Protein AF-A0AA89B9K3-F1 (afdb_monomer_lite)

pLDDT: mean 80.85, std 14.99, range [39.38, 95.12]

InterPro domains:
  IPR001005 SANT/Myb domain [PF00249] (19-73)
  IPR001005 SANT/Myb domain [PS50090] (14-75)
  IPR001005 SANT/Myb domain [SM00717] (18-77)
  IPR009057 Homedomain-like superfamily [SSF46689] (16-76)

Sequence (81 aa):
MTKVWFSTYPAIPQLRRKKLPWTREEEEKLKEGFQMYSSLNEKSIPWKNILDYGESVFQKGRTPMDLKDKWRNICKGSLKL

Foldseek 3Di:
DDDDPPPPDPPDPPPDDDDDDQDPQNVVLLVVQQVVQCVVDVPDRPLVVSCVSCVVPDDPPDDSVNSVVVVVVVVVVVPPD

Organism: NCBI:txid1293975

Structure (mmCIF, N/CA/C/O backbone):
data_AF-A0AA89B9K3-F1
#
_entry.id   AF-A0AA89B9K3-F1
#
loop_
_atom_site.group_PDB
_atom_site.id
_atom_site.type_symbol
_atom_site.label_atom_id
_atom_site.label_alt_id
_atom_site.label_comp_id
_atom_site.label_asym_id
_atom_site.label_entity_id
_atom_site.label_seq_id
_atom_site.pdbx_PDB_ins_code
_atom_site.Cartn_x
_atom_site.Cartn_y
_atom_site.Cartn_z
_atom_site.occupancy
_atom_site.B_iso_or_equiv
_atom_site.auth_seq_id
_atom_site.auth_comp_id
_atom_site.auth_asym_id
_atom_site.auth_atom_id
_atom_site.pdbx_PDB_model_num
ATOM 1 N N . MET A 1 1 ? 12.402 2.203 -54.950 1.00 45.72 1 MET A N 1
ATOM 2 C CA . MET A 1 1 ? 12.920 2.311 -53.563 1.00 45.72 1 MET A CA 1
ATOM 3 C C . MET A 1 1 ? 12.274 3.560 -52.977 1.00 45.72 1 MET A C 1
ATOM 5 O O . MET A 1 1 ? 12.394 4.578 -53.627 1.00 45.72 1 MET A O 1
ATOM 9 N N . THR A 1 2 ? 11.478 3.597 -51.910 1.00 45.53 2 THR A N 1
ATOM 10 C CA . THR A 1 2 ? 11.279 2.758 -50.716 1.00 45.53 2 THR A CA 1
ATOM 11 C C . THR A 1 2 ? 9.829 2.961 -50.218 1.00 45.53 2 THR A C 1
ATOM 13 O O . THR A 1 2 ? 9.312 4.074 -50.255 1.00 45.53 2 THR A O 1
ATOM 16 N N . LYS A 1 3 ? 9.136 1.901 -49.774 1.00 50.06 3 LYS A N 1
ATOM 17 C CA . LYS A 1 3 ? 7.811 2.017 -49.131 1.00 50.06 3 LYS A CA 1
ATOM 18 C C . LYS A 1 3 ? 8.008 2.390 -47.660 1.00 50.06 3 LYS A C 1
ATOM 20 O O . LYS A 1 3 ? 8.507 1.577 -46.888 1.00 50.06 3 LYS A O 1
ATOM 25 N N . VAL A 1 4 ? 7.626 3.610 -47.291 1.00 60.34 4 VAL A N 1
ATOM 26 C CA . VAL A 1 4 ? 7.512 4.049 -45.894 1.00 60.34 4 VAL A CA 1
ATOM 27 C C . VAL A 1 4 ? 6.267 3.418 -45.270 1.00 60.34 4 VAL A C 1
ATOM 29 O O . VAL A 1 4 ? 5.140 3.728 -45.646 1.00 60.34 4 VAL A O 1
ATOM 32 N N . TRP A 1 5 ? 6.467 2.501 -44.326 1.00 61.56 5 TRP A N 1
ATOM 33 C CA . TRP A 1 5 ? 5.393 1.969 -43.492 1.00 61.56 5 TRP A CA 1
ATOM 34 C C . TRP A 1 5 ? 5.130 2.956 -42.354 1.00 61.56 5 TRP A C 1
ATOM 36 O O . TRP A 1 5 ? 5.786 2.908 -41.315 1.00 61.56 5 TRP A O 1
ATOM 46 N N . PHE A 1 6 ? 4.169 3.862 -42.535 1.00 59.97 6 PHE A N 1
ATOM 47 C CA . PHE A 1 6 ? 3.580 4.563 -41.397 1.00 59.97 6 PHE A CA 1
ATOM 48 C C . PHE A 1 6 ? 2.706 3.562 -40.652 1.00 59.97 6 PHE A C 1
ATOM 50 O O . PHE A 1 6 ? 1.557 3.321 -41.014 1.00 59.97 6 PHE A O 1
ATOM 57 N N . SER A 1 7 ? 3.295 2.935 -39.640 1.00 65.75 7 SER A N 1
ATOM 58 C CA . SER A 1 7 ? 2.616 2.051 -38.704 1.00 65.75 7 SER A CA 1
ATOM 59 C C . SER A 1 7 ? 1.528 2.838 -37.966 1.00 65.75 7 SER A C 1
ATOM 61 O O . SER A 1 7 ? 1.772 3.471 -36.940 1.00 65.75 7 SER A O 1
ATOM 63 N N . THR A 1 8 ? 0.330 2.874 -38.548 1.00 66.31 8 THR A N 1
ATOM 64 C CA . THR A 1 8 ? -0.845 3.589 -38.039 1.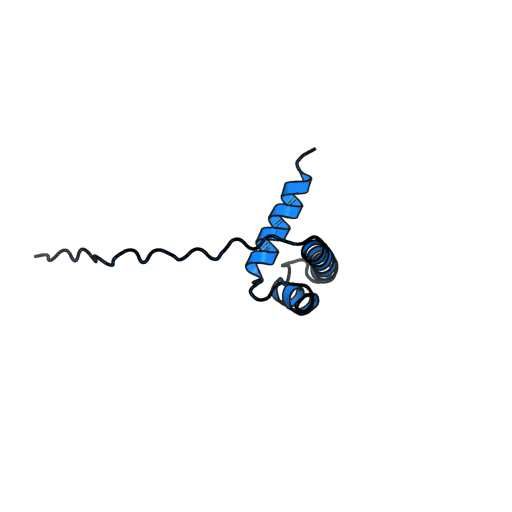00 66.31 8 THR A CA 1
ATOM 65 C C . THR A 1 8 ? -1.570 2.682 -37.051 1.00 66.31 8 THR A C 1
ATOM 67 O O . THR A 1 8 ? -2.704 2.267 -37.269 1.00 66.31 8 THR A O 1
ATOM 70 N N . TYR A 1 9 ? -0.902 2.313 -35.956 1.00 69.50 9 TYR A N 1
ATOM 71 C CA . TYR A 1 9 ? -1.621 1.691 -34.850 1.00 69.50 9 TYR A CA 1
ATOM 72 C C . TYR A 1 9 ? -2.420 2.782 -34.136 1.00 69.50 9 TYR A C 1
ATOM 74 O O . TYR A 1 9 ? -1.820 3.758 -33.673 1.00 69.50 9 TYR A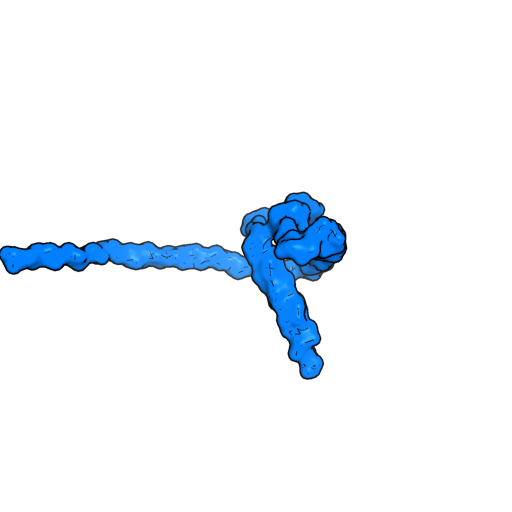 O 1
ATOM 82 N N . PRO A 1 10 ? -3.757 2.662 -34.040 1.00 68.25 10 PRO A N 1
ATOM 83 C CA . PRO A 1 10 ? -4.529 3.584 -33.227 1.00 68.25 10 PRO A CA 1
ATOM 84 C C . PRO A 1 10 ? -4.004 3.487 -31.795 1.00 68.25 10 PRO A C 1
ATOM 86 O O . PRO A 1 10 ? -3.885 2.393 -31.240 1.00 68.25 10 PRO A O 1
ATOM 89 N N . ALA A 1 11 ? -3.649 4.630 -31.207 1.00 69.88 11 ALA A N 1
ATOM 90 C CA . ALA A 1 11 ? -3.243 4.690 -29.814 1.00 69.88 11 ALA A CA 1
ATOM 91 C C . ALA A 1 11 ? -4.425 4.218 -28.961 1.00 69.88 11 ALA A C 1
ATOM 93 O O . ALA A 1 11 ? -5.388 4.957 -28.760 1.00 69.88 11 ALA A O 1
ATOM 94 N N . ILE A 1 12 ? -4.371 2.964 -28.506 1.00 71.50 12 ILE A N 1
ATOM 95 C CA . ILE A 1 12 ? -5.381 2.398 -27.616 1.00 71.50 12 ILE A CA 1
ATOM 96 C C . ILE A 1 12 ? -5.388 3.291 -26.373 1.00 71.50 12 ILE A C 1
ATOM 98 O O . ILE A 1 12 ? -4.342 3.409 -25.720 1.00 71.50 12 ILE A O 1
ATOM 102 N N . PRO A 1 13 ? -6.507 3.964 -26.050 1.00 67.88 13 PRO A N 1
ATOM 103 C CA . PRO A 1 13 ? -6.562 4.815 -24.879 1.00 67.88 13 PRO A CA 1
ATOM 104 C C . PRO A 1 13 ? -6.253 3.947 -23.662 1.00 67.88 13 PRO A C 1
ATOM 106 O O . PRO A 1 13 ? -7.002 3.030 -23.329 1.00 67.88 13 PRO A O 1
ATOM 109 N N . GLN A 1 14 ? -5.110 4.215 -23.028 1.00 69.94 14 GLN A N 1
ATOM 110 C CA . GLN A 1 14 ? -4.683 3.521 -21.819 1.00 69.94 14 GLN A CA 1
ATOM 111 C C . GLN A 1 14 ? -5.726 3.807 -20.742 1.00 69.94 14 GLN A C 1
ATOM 113 O O . GLN A 1 14 ? -5.754 4.902 -20.171 1.00 69.94 14 GLN A O 1
ATOM 118 N N . LEU A 1 15 ? -6.626 2.846 -20.519 1.00 71.56 15 LEU A N 1
ATOM 119 C CA . LEU A 1 15 ? -7.701 2.969 -19.550 1.00 71.56 15 LEU A CA 1
ATOM 120 C C . LEU A 1 15 ? -7.061 3.140 -18.173 1.00 71.56 15 LEU A C 1
ATOM 122 O O . LEU A 1 15 ? -6.533 2.198 -17.580 1.00 71.56 15 LEU A O 1
ATOM 126 N N . ARG A 1 16 ? -7.041 4.381 -17.681 1.00 69.44 16 ARG A N 1
ATOM 127 C CA . ARG A 1 16 ? -6.439 4.687 -16.385 1.00 69.44 16 ARG A CA 1
ATOM 128 C C . ARG A 1 16 ? -7.241 3.956 -15.315 1.00 69.44 16 ARG A C 1
ATOM 130 O O . ARG A 1 16 ? -8.460 4.114 -15.240 1.00 69.44 16 ARG A O 1
A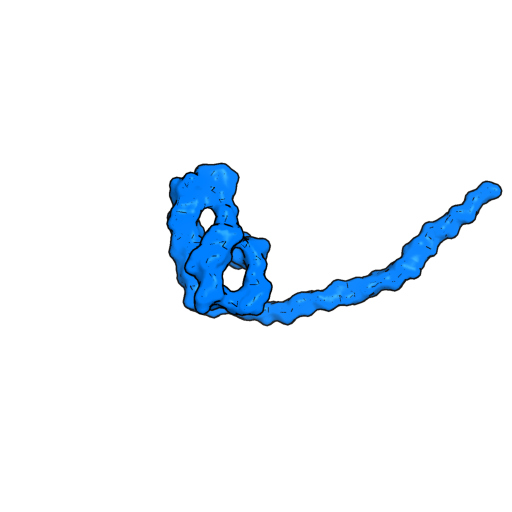TOM 137 N N . ARG A 1 17 ? -6.556 3.181 -14.468 1.00 70.25 17 ARG A N 1
ATOM 138 C CA . ARG A 1 17 ? -7.174 2.610 -13.264 1.00 70.25 17 ARG A CA 1
ATOM 139 C C . ARG A 1 17 ? -7.836 3.732 -12.459 1.00 70.25 17 ARG A C 1
ATOM 141 O O . ARG A 1 17 ? -7.287 4.831 -12.346 1.00 70.25 17 ARG A O 1
ATOM 148 N N . LYS A 1 18 ? -9.018 3.451 -11.901 1.00 74.38 18 LYS A N 1
ATOM 149 C CA . LYS A 1 18 ? -9.694 4.378 -10.985 1.00 74.38 18 LYS A CA 1
ATOM 150 C C . LYS A 1 18 ? -8.741 4.709 -9.835 1.00 74.38 18 LYS A C 1
ATOM 152 O O . LYS A 1 18 ? -8.080 3.818 -9.303 1.00 74.38 18 LYS A O 1
ATOM 157 N N . LYS A 1 19 ? -8.645 5.991 -9.473 1.00 75.75 19 LYS A N 1
ATOM 158 C CA . LYS A 1 19 ? -7.830 6.416 -8.330 1.00 75.75 19 LYS A CA 1
ATOM 159 C C . LYS A 1 19 ? -8.440 5.826 -7.060 1.00 75.75 19 LYS A C 1
ATOM 161 O O . LYS A 1 19 ? -9.540 6.213 -6.682 1.00 75.75 19 LYS A O 1
ATOM 166 N N . LEU A 1 20 ? -7.724 4.902 -6.428 1.00 81.75 20 LEU A N 1
ATOM 167 C CA . LEU A 1 20 ? -8.102 4.330 -5.140 1.00 81.75 20 LEU A CA 1
ATOM 168 C C . LEU A 1 20 ? -7.435 5.143 -4.021 1.00 81.75 20 LEU A C 1
ATOM 170 O O . LEU A 1 20 ? -6.197 5.127 -3.934 1.00 81.75 20 LEU A O 1
ATOM 174 N N . PRO A 1 21 ? -8.210 5.875 -3.195 1.00 87.88 21 PRO A N 1
ATOM 175 C CA . PRO A 1 21 ? -7.654 6.602 -2.062 1.00 87.88 21 PRO A CA 1
ATOM 176 C C . PRO A 1 21 ? -7.011 5.620 -1.080 1.00 87.88 21 PRO A C 1
ATOM 178 O O . PRO A 1 21 ? -7.417 4.464 -0.991 1.00 87.88 21 PRO A O 1
ATOM 181 N N . TRP A 1 22 ? -5.966 6.069 -0.393 1.00 91.31 22 TRP A N 1
ATOM 182 C CA . TRP A 1 22 ? -5.335 5.305 0.680 1.00 91.31 22 TRP A CA 1
ATOM 183 C C . TRP A 1 22 ? -6.075 5.587 1.978 1.00 91.31 22 TRP A C 1
ATOM 185 O O . TRP A 1 22 ? -6.279 6.755 2.312 1.00 91.31 22 TRP A O 1
ATOM 195 N N . THR A 1 23 ? -6.493 4.537 2.677 1.00 92.69 23 THR A N 1
ATOM 196 C CA . THR A 1 23 ? -7.069 4.684 4.016 1.00 92.69 23 THR A CA 1
ATOM 197 C C . THR A 1 23 ? -5.959 4.844 5.052 1.00 92.69 23 THR A C 1
ATOM 199 O O . THR A 1 23 ? -4.805 4.481 4.813 1.00 92.69 23 THR A O 1
ATOM 202 N N . ARG A 1 24 ? -6.300 5.383 6.228 1.00 91.56 24 ARG A N 1
ATOM 203 C CA . ARG A 1 24 ? -5.344 5.509 7.337 1.00 91.56 24 ARG A CA 1
ATOM 204 C C . ARG A 1 24 ? -4.807 4.143 7.777 1.00 91.56 24 ARG A C 1
ATOM 206 O O . ARG A 1 24 ? -3.611 4.015 7.990 1.00 91.56 24 ARG A O 1
ATOM 213 N N . GLU A 1 25 ? -5.672 3.133 7.820 1.00 93.94 25 GLU A N 1
ATOM 214 C CA . GLU A 1 25 ? -5.309 1.752 8.162 1.00 93.94 25 GLU A CA 1
ATOM 215 C C . GLU A 1 25 ? -4.291 1.168 7.171 1.00 93.94 25 GLU A C 1
ATOM 217 O O . GLU A 1 25 ? -3.286 0.592 7.583 1.00 93.94 25 GLU A O 1
ATOM 222 N N . GLU A 1 26 ? -4.491 1.379 5.862 1.00 93.19 26 GLU A N 1
ATOM 223 C CA . GLU A 1 26 ? -3.517 0.965 4.843 1.00 93.19 26 GLU A CA 1
ATOM 224 C C . GLU A 1 26 ? -2.167 1.677 5.035 1.00 93.19 26 GLU A C 1
ATOM 226 O O . GLU A 1 26 ? -1.108 1.069 4.875 1.00 93.19 26 GLU A O 1
ATOM 231 N N . GLU A 1 27 ? -2.177 2.969 5.370 1.00 94.12 27 GLU A N 1
ATOM 232 C CA . GLU A 1 27 ? -0.952 3.737 5.610 1.00 94.12 27 GLU A CA 1
ATOM 233 C C . GLU A 1 27 ? -0.197 3.282 6.862 1.00 94.12 27 GLU A C 1
ATOM 235 O O . GLU A 1 27 ? 1.032 3.202 6.836 1.00 94.12 27 GLU A O 1
ATOM 240 N N . GLU A 1 28 ? -0.909 2.988 7.948 1.00 94.81 28 GLU A N 1
ATOM 241 C CA . GLU A 1 28 ? -0.330 2.454 9.183 1.00 94.81 28 GLU A CA 1
ATOM 242 C C . GLU A 1 28 ? 0.278 1.076 8.935 1.00 94.81 28 GLU A C 1
ATOM 244 O O . GLU A 1 28 ? 1.449 0.856 9.254 1.00 94.81 28 GLU A O 1
ATOM 249 N N . LYS A 1 29 ? -0.442 0.191 8.235 1.00 95.12 29 LYS A N 1
ATOM 250 C CA . LYS A 1 29 ? 0.074 -1.137 7.894 1.00 95.12 29 LYS A CA 1
ATOM 251 C C . LYS A 1 29 ? 1.291 -1.082 6.974 1.00 95.12 29 LYS A C 1
ATOM 253 O O . LYS A 1 29 ? 2.239 -1.850 7.148 1.00 95.12 29 LYS A O 1
ATOM 258 N N . LEU A 1 30 ? 1.310 -0.137 6.032 1.00 94.75 30 LEU A N 1
ATOM 259 C CA . LEU A 1 30 ? 2.473 0.120 5.185 1.00 94.75 30 LEU A CA 1
ATOM 260 C C . LEU A 1 30 ? 3.687 0.581 6.007 1.00 94.75 30 LEU A C 1
ATOM 262 O O . LEU A 1 30 ? 4.795 0.126 5.732 1.00 94.75 30 LEU A O 1
ATOM 266 N N . LYS A 1 31 ? 3.500 1.450 7.010 1.00 93.62 31 LYS A N 1
ATOM 267 C CA . LYS A 1 31 ? 4.581 1.899 7.909 1.00 93.62 31 LYS A CA 1
ATOM 268 C C . LYS A 1 31 ? 5.137 0.754 8.749 1.00 93.62 31 LYS A C 1
ATOM 270 O O . LYS A 1 31 ? 6.355 0.602 8.802 1.00 93.62 31 LYS A O 1
ATOM 275 N N . GLU A 1 32 ? 4.269 -0.064 9.340 1.00 94.12 32 GLU A N 1
ATOM 276 C CA . GLU A 1 32 ? 4.676 -1.251 10.104 1.00 94.12 32 GLU A CA 1
ATOM 277 C C . GLU A 1 32 ? 5.499 -2.217 9.248 1.00 94.12 32 GLU A C 1
ATOM 279 O O . GLU A 1 32 ? 6.606 -2.604 9.624 1.00 94.12 32 GLU A O 1
ATOM 284 N N . GLY A 1 33 ? 4.981 -2.578 8.068 1.00 92.69 33 GLY A N 1
ATOM 285 C CA . GLY A 1 33 ? 5.683 -3.469 7.151 1.00 92.69 33 GLY A CA 1
ATOM 286 C C . GLY A 1 33 ? 7.009 -2.866 6.692 1.00 92.69 33 GLY A C 1
ATOM 287 O O . GLY A 1 33 ? 8.038 -3.535 6.709 1.00 92.69 33 GLY A O 1
ATOM 288 N N . PHE A 1 34 ? 7.036 -1.577 6.351 1.00 90.25 34 PHE A N 1
ATOM 289 C CA . PHE A 1 34 ? 8.280 -0.913 5.982 1.00 90.25 34 PHE A CA 1
ATOM 290 C C . PHE A 1 34 ? 9.328 -0.995 7.098 1.00 90.25 34 PHE A C 1
ATOM 292 O O . PHE A 1 34 ? 10.457 -1.384 6.823 1.00 90.25 34 PHE A O 1
ATOM 299 N N . GLN A 1 35 ? 8.964 -0.689 8.346 1.00 89.62 35 GLN A N 1
ATOM 300 C CA . GLN A 1 35 ? 9.879 -0.747 9.489 1.00 89.62 35 GLN A CA 1
ATOM 301 C C . GLN A 1 35 ? 10.409 -2.166 9.743 1.00 89.62 35 GLN A C 1
ATOM 303 O O . GLN A 1 35 ? 11.590 -2.346 10.042 1.00 89.62 35 GLN A O 1
ATOM 308 N N . MET A 1 36 ? 9.551 -3.177 9.594 1.00 89.06 36 MET A N 1
ATOM 309 C CA . MET A 1 36 ? 9.923 -4.580 9.767 1.00 89.06 36 MET A CA 1
ATOM 310 C C . MET A 1 36 ? 10.897 -5.060 8.683 1.00 89.06 36 MET A C 1
ATOM 312 O O . MET A 1 36 ? 11.845 -5.777 8.985 1.00 89.06 36 MET A O 1
ATOM 316 N N . TYR A 1 37 ? 10.687 -4.662 7.425 1.00 85.56 37 TYR A N 1
ATOM 317 C CA . TYR A 1 37 ? 11.474 -5.160 6.295 1.00 85.56 37 TYR A CA 1
ATOM 318 C C . TYR A 1 37 ? 12.652 -4.260 5.893 1.00 85.56 37 TYR A C 1
ATOM 320 O O . TYR A 1 37 ? 13.569 -4.749 5.229 1.00 85.56 37 TYR A O 1
ATOM 328 N N . SER A 1 38 ? 12.675 -2.980 6.286 1.00 81.88 38 SER A N 1
ATOM 329 C CA . SER A 1 38 ? 13.815 -2.090 6.018 1.00 81.88 38 SER A CA 1
ATOM 330 C C . SER A 1 38 ? 15.016 -2.408 6.901 1.00 81.88 38 SER A C 1
ATOM 332 O O . SER A 1 38 ? 16.145 -2.196 6.479 1.00 81.88 38 SER A O 1
ATOM 334 N N . SER A 1 39 ? 14.789 -2.917 8.115 1.00 73.56 39 SER A N 1
ATOM 335 C CA . SER A 1 39 ? 15.859 -3.347 9.025 1.00 73.56 39 SER A CA 1
ATOM 336 C C . SER A 1 39 ? 16.530 -4.646 8.569 1.00 73.56 39 SER A C 1
ATOM 338 O O . SER A 1 39 ? 17.691 -4.882 8.881 1.00 73.56 39 SER A O 1
ATOM 340 N N . LEU A 1 40 ? 15.813 -5.472 7.798 1.00 66.19 40 LEU A N 1
ATOM 341 C CA . LEU A 1 40 ? 16.280 -6.776 7.322 1.00 66.19 40 LEU A CA 1
ATOM 342 C C . LEU A 1 40 ? 17.134 -6.696 6.049 1.00 66.19 40 LEU A C 1
ATOM 344 O O . LEU A 1 40 ? 17.909 -7.609 5.780 1.00 66.19 40 LEU A O 1
ATOM 348 N N . ASN A 1 41 ? 16.975 -5.647 5.237 1.00 61.91 41 ASN A N 1
ATOM 349 C CA . ASN A 1 41 ? 17.660 -5.524 3.953 1.00 61.91 41 ASN A CA 1
ATOM 350 C C . ASN A 1 41 ? 18.193 -4.106 3.740 1.00 61.91 41 ASN A C 1
ATOM 352 O O . ASN A 1 41 ? 17.455 -3.209 3.342 1.00 61.91 41 ASN A O 1
ATOM 356 N N . GLU A 1 42 ? 19.507 -3.932 3.882 1.00 64.56 42 GLU A N 1
ATOM 357 C CA . GLU A 1 42 ? 20.184 -2.651 3.620 1.00 64.56 42 GLU A CA 1
ATOM 358 C C . GLU A 1 42 ? 20.118 -2.226 2.141 1.00 64.56 42 GLU A C 1
ATOM 360 O O . GLU A 1 42 ? 20.262 -1.050 1.814 1.00 64.56 42 GLU A O 1
ATOM 365 N N . LYS A 1 43 ? 19.899 -3.177 1.222 1.00 73.12 43 LYS A N 1
ATOM 366 C CA . LYS A 1 43 ? 20.034 -2.944 -0.225 1.00 73.12 43 LYS A CA 1
ATOM 367 C C . LYS A 1 43 ? 18.723 -2.613 -0.943 1.00 73.12 43 LYS A C 1
ATOM 369 O O . LYS A 1 43 ? 18.760 -1.924 -1.959 1.00 73.12 43 LYS A O 1
ATOM 374 N N . SER A 1 44 ? 17.575 -3.123 -0.488 1.00 82.56 44 SER A N 1
ATOM 375 C CA . SER A 1 44 ? 16.284 -2.897 -1.158 1.00 82.56 44 SER A CA 1
ATOM 376 C C . SER A 1 44 ? 15.100 -3.307 -0.287 1.00 82.56 44 SER A C 1
ATOM 378 O O . SER A 1 44 ? 15.126 -4.361 0.343 1.00 82.56 44 SER A O 1
ATOM 380 N N . ILE A 1 45 ? 14.030 -2.510 -0.312 1.00 86.44 45 ILE A N 1
ATOM 381 C CA . ILE A 1 45 ? 12.785 -2.813 0.403 1.00 86.44 45 ILE A CA 1
ATOM 382 C C . ILE A 1 45 ? 11.977 -3.862 -0.383 1.00 86.44 45 ILE A C 1
ATOM 384 O O . ILE A 1 45 ? 11.595 -3.599 -1.533 1.00 86.44 45 ILE A O 1
ATOM 388 N N . PRO A 1 46 ? 11.663 -5.031 0.209 1.00 91.75 46 PRO A N 1
ATOM 389 C CA . PRO A 1 46 ? 10.872 -6.068 -0.443 1.00 91.75 46 PRO A CA 1
ATOM 390 C C . PRO A 1 46 ? 9.373 -5.719 -0.418 1.00 91.75 46 PRO A C 1
ATOM 392 O O . PRO A 1 46 ? 8.599 -6.245 0.376 1.00 91.75 46 PRO A O 1
ATOM 395 N N . TRP A 1 47 ? 8.937 -4.844 -1.329 1.00 93.50 47 TRP A N 1
ATOM 396 C CA . TRP A 1 47 ? 7.541 -4.379 -1.419 1.00 93.50 47 TRP A CA 1
ATOM 397 C C . TRP A 1 47 ? 6.505 -5.497 -1.584 1.00 93.50 47 TRP A C 1
ATOM 399 O O . TRP A 1 47 ? 5.366 -5.327 -1.164 1.00 93.50 47 TRP A O 1
ATOM 409 N N . LYS A 1 48 ? 6.889 -6.624 -2.199 1.00 93.00 48 LYS A N 1
ATOM 410 C CA . LYS A 1 48 ? 6.028 -7.810 -2.314 1.00 93.00 48 LYS A CA 1
ATOM 411 C C . LYS A 1 48 ? 5.723 -8.400 -0.939 1.00 93.00 48 LYS A C 1
ATOM 413 O O . LYS A 1 48 ? 4.564 -8.535 -0.594 1.00 93.00 48 LYS A O 1
ATOM 418 N N . ASN A 1 49 ? 6.751 -8.611 -0.123 1.00 92.94 49 ASN A N 1
ATOM 419 C CA . ASN A 1 49 ? 6.591 -9.158 1.223 1.00 92.94 49 ASN A CA 1
ATOM 420 C C . ASN A 1 49 ? 5.763 -8.224 2.116 1.00 92.94 49 ASN A C 1
ATOM 422 O O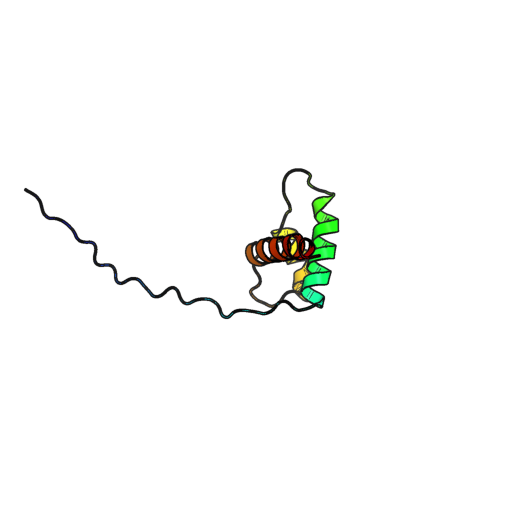 . ASN A 1 49 ? 4.978 -8.692 2.929 1.00 92.94 49 ASN A O 1
ATOM 426 N N . ILE A 1 50 ? 5.903 -6.904 1.942 1.00 93.81 50 ILE A N 1
ATOM 427 C CA . ILE A 1 50 ? 5.063 -5.927 2.649 1.00 93.81 50 ILE A CA 1
ATOM 428 C C . ILE A 1 50 ? 3.601 -6.038 2.205 1.00 93.81 50 ILE A C 1
ATOM 430 O O . ILE A 1 50 ? 2.712 -5.975 3.050 1.00 93.81 50 ILE A O 1
ATOM 434 N N . LEU A 1 51 ? 3.347 -6.191 0.900 1.00 94.75 51 LEU A N 1
ATOM 435 C CA . LEU A 1 51 ? 1.996 -6.378 0.372 1.00 94.75 51 LEU A CA 1
ATOM 436 C C . LEU A 1 51 ? 1.357 -7.651 0.938 1.00 94.75 51 LEU A C 1
ATOM 438 O O . LEU A 1 51 ? 0.228 -7.580 1.409 1.00 94.75 51 LEU A O 1
ATOM 442 N N . ASP A 1 52 ? 2.097 -8.760 0.953 1.00 94.25 52 ASP A N 1
ATOM 443 C CA . ASP A 1 52 ? 1.627 -10.044 1.483 1.00 94.25 52 ASP A CA 1
ATOM 444 C C . ASP A 1 52 ? 1.370 -9.958 2.999 1.00 94.25 52 ASP A C 1
ATOM 446 O O . ASP A 1 52 ? 0.344 -10.416 3.493 1.00 94.25 52 ASP A O 1
ATOM 450 N N . TYR A 1 53 ? 2.249 -9.278 3.747 1.00 93.50 53 TYR A N 1
ATOM 451 C CA . TYR A 1 53 ? 2.079 -9.036 5.186 1.00 93.50 53 TYR A CA 1
ATOM 452 C C . TYR A 1 53 ? 0.788 -8.270 5.519 1.00 93.50 53 TYR A C 1
ATOM 454 O O . TYR A 1 53 ? 0.179 -8.487 6.567 1.00 93.50 53 TYR A O 1
ATOM 462 N N . GLY A 1 54 ? 0.374 -7.354 4.644 1.00 92.38 54 GLY A N 1
ATOM 463 C CA . GLY A 1 54 ? -0.827 -6.545 4.822 1.00 92.38 54 GLY A CA 1
ATOM 464 C C . GLY A 1 54 ? -1.998 -6.957 3.937 1.00 92.38 54 GLY A C 1
ATOM 465 O O . GLY A 1 54 ? -2.911 -6.149 3.796 1.00 92.38 54 GLY A O 1
ATOM 466 N N . GLU A 1 55 ? -2.002 -8.152 3.332 1.00 93.06 55 GLU A N 1
ATOM 467 C CA . GLU A 1 55 ? -3.023 -8.566 2.350 1.00 93.06 55 GLU A CA 1
ATOM 468 C C . GLU A 1 55 ? -4.457 -8.435 2.895 1.00 93.06 55 GLU A C 1
ATOM 470 O O . GLU A 1 55 ? -5.382 -8.099 2.158 1.00 93.06 55 GLU A O 1
ATOM 475 N N . SER A 1 56 ? -4.638 -8.629 4.204 1.00 92.81 56 SER A N 1
ATOM 476 C CA . SER A 1 56 ? -5.927 -8.476 4.884 1.00 92.81 56 SER A CA 1
ATOM 477 C C . SER A 1 56 ? -6.398 -7.024 5.041 1.00 92.81 56 SER A C 1
ATOM 479 O O . SER A 1 56 ? -7.595 -6.793 5.195 1.00 92.81 56 SER A O 1
ATOM 481 N N . VAL A 1 57 ? -5.480 -6.054 5.010 1.00 94.25 57 VAL A N 1
ATOM 482 C CA . VAL A 1 57 ? -5.753 -4.619 5.212 1.00 94.25 57 VAL A CA 1
ATOM 483 C C . VAL A 1 57 ? -5.741 -3.859 3.887 1.00 94.25 57 VAL A C 1
ATOM 485 O O . VAL A 1 57 ? -6.510 -2.919 3.689 1.00 94.25 57 VAL A O 1
ATOM 488 N N . PHE A 1 58 ? -4.872 -4.253 2.95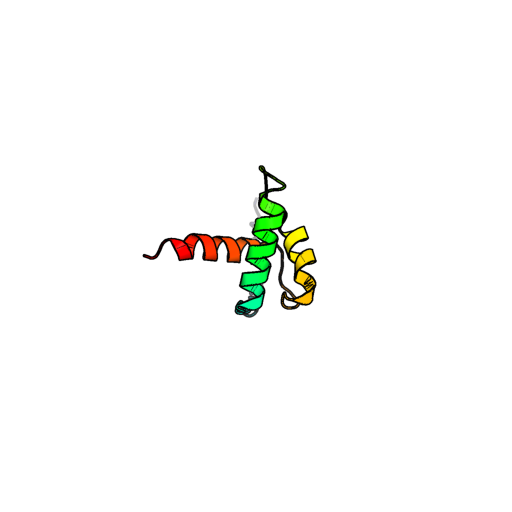8 1.00 93.44 58 PHE A N 1
ATOM 489 C CA . PHE A 1 58 ? -4.770 -3.612 1.657 1.00 93.44 58 PHE A CA 1
ATOM 490 C C . PHE A 1 58 ? -5.988 -3.915 0.784 1.00 93.44 58 PHE A C 1
ATOM 492 O O . PHE A 1 58 ? -6.465 -5.044 0.686 1.00 93.44 58 PHE A O 1
ATOM 499 N N . GLN A 1 59 ? -6.480 -2.889 0.088 1.00 90.19 59 GLN A N 1
ATOM 500 C CA . GLN A 1 59 ? -7.598 -3.068 -0.836 1.00 90.19 59 GLN A CA 1
ATOM 501 C C . GLN A 1 59 ? -7.228 -4.028 -1.977 1.00 90.19 59 GLN A C 1
ATOM 503 O O . GLN A 1 59 ? -6.125 -3.979 -2.534 1.00 90.19 59 GLN A O 1
ATOM 508 N N . LYS A 1 60 ? -8.188 -4.865 -2.392 1.00 85.94 60 LYS A N 1
ATOM 509 C CA . LYS A 1 60 ? -8.015 -5.781 -3.529 1.00 85.94 60 LYS A CA 1
ATOM 510 C C . LYS A 1 60 ? -7.612 -4.993 -4.781 1.00 85.94 60 LYS A C 1
ATOM 512 O O . LYS A 1 60 ? -8.350 -4.125 -5.243 1.00 85.94 60 LYS A O 1
ATOM 517 N N . GLY A 1 61 ? -6.434 -5.303 -5.325 1.00 86.38 61 GLY A N 1
ATOM 518 C CA . GLY A 1 61 ? -5.862 -4.632 -6.498 1.00 86.38 61 GLY A CA 1
ATOM 519 C C . GLY A 1 61 ? -4.705 -3.671 -6.203 1.00 86.38 61 GLY A C 1
ATOM 520 O O . GLY A 1 61 ? -4.173 -3.080 -7.146 1.00 86.38 61 GLY A O 1
ATOM 521 N N . ARG A 1 62 ? -4.285 -3.523 -4.938 1.00 91.50 62 ARG A N 1
ATOM 522 C CA . ARG A 1 62 ? -3.000 -2.893 -4.606 1.00 91.50 62 ARG A CA 1
ATOM 523 C C . ARG A 1 62 ? -1.853 -3.724 -5.168 1.00 91.50 62 ARG A C 1
ATOM 525 O O . ARG A 1 62 ? -1.828 -4.944 -5.050 1.00 91.50 62 ARG A O 1
ATOM 532 N N . THR A 1 63 ? -0.893 -3.045 -5.780 1.00 93.12 63 THR A N 1
ATOM 533 C CA . THR A 1 63 ? 0.326 -3.665 -6.298 1.00 93.12 63 THR A CA 1
ATOM 534 C C . THR A 1 63 ? 1.539 -3.218 -5.485 1.00 93.12 63 THR A C 1
ATOM 536 O O . THR A 1 63 ? 1.519 -2.134 -4.896 1.00 93.12 63 THR A O 1
ATOM 539 N N . PRO A 1 64 ? 2.650 -3.976 -5.503 1.00 93.69 64 PRO A N 1
ATOM 540 C CA . PRO A 1 64 ? 3.882 -3.568 -4.825 1.00 93.69 64 PRO A CA 1
ATOM 541 C C . PRO A 1 64 ? 4.391 -2.191 -5.285 1.00 93.69 64 PRO A C 1
ATOM 543 O O . PRO A 1 64 ? 5.012 -1.457 -4.517 1.00 93.69 64 PRO A O 1
ATOM 546 N N . MET A 1 65 ? 4.105 -1.815 -6.538 1.00 91.12 65 MET A N 1
ATOM 547 C CA . MET A 1 65 ? 4.449 -0.498 -7.073 1.00 91.12 65 MET A CA 1
ATOM 548 C C . MET A 1 65 ? 3.619 0.619 -6.430 1.00 91.12 65 MET A C 1
ATOM 550 O O . MET A 1 65 ? 4.173 1.667 -6.102 1.00 91.12 65 MET A O 1
ATOM 554 N N . ASP A 1 66 ? 2.325 0.382 -6.179 1.00 92.12 66 ASP A N 1
ATOM 555 C CA . ASP A 1 66 ? 1.464 1.351 -5.493 1.00 92.12 66 ASP A CA 1
ATOM 556 C C . ASP A 1 66 ? 1.980 1.628 -4.071 1.00 92.12 66 ASP A C 1
ATOM 558 O O . ASP A 1 66 ? 2.004 2.784 -3.645 1.00 92.12 66 ASP A O 1
ATOM 562 N N . LEU A 1 67 ? 2.448 0.593 -3.358 1.00 94.06 67 LEU A N 1
ATOM 563 C CA . LEU A 1 67 ? 3.060 0.721 -2.028 1.00 94.06 67 LEU A CA 1
ATOM 564 C C . LEU A 1 67 ? 4.339 1.563 -2.082 1.00 94.06 67 LEU A C 1
ATOM 566 O O . LEU A 1 67 ? 4.489 2.503 -1.303 1.00 94.06 67 LEU A O 1
ATOM 570 N N . LYS A 1 68 ? 5.235 1.277 -3.034 1.00 92.31 68 LYS A N 1
ATOM 571 C CA . LYS A 1 68 ? 6.467 2.054 -3.243 1.00 92.31 68 LYS A CA 1
ATOM 572 C C . LYS A 1 68 ? 6.169 3.527 -3.529 1.00 92.31 68 LYS A C 1
ATOM 574 O O . LYS A 1 68 ? 6.793 4.419 -2.949 1.00 92.31 68 LYS A O 1
ATOM 579 N N . ASP A 1 69 ? 5.226 3.794 -4.428 1.00 91.31 69 ASP A N 1
ATOM 580 C CA . ASP A 1 69 ? 4.832 5.154 -4.793 1.00 91.31 69 ASP A CA 1
ATOM 581 C C . ASP A 1 69 ? 4.178 5.886 -3.618 1.00 91.31 69 ASP A C 1
ATOM 583 O O . ASP A 1 69 ? 4.479 7.060 -3.376 1.00 91.31 69 ASP A O 1
ATOM 587 N N . LYS A 1 70 ? 3.332 5.193 -2.850 1.00 92.50 70 LYS A N 1
ATOM 588 C CA . LYS A 1 70 ? 2.726 5.745 -1.641 1.00 92.50 70 LYS A CA 1
ATOM 589 C C . LYS A 1 70 ? 3.770 6.054 -0.581 1.00 92.50 70 LYS A C 1
ATOM 591 O O . LYS A 1 70 ? 3.744 7.157 -0.043 1.00 92.50 70 LYS A O 1
ATOM 596 N N . TRP A 1 71 ? 4.706 5.144 -0.327 1.00 91.75 71 TRP A N 1
ATOM 597 C CA . TRP A 1 71 ? 5.790 5.368 0.625 1.00 91.75 71 TRP A CA 1
ATOM 598 C C . TRP A 1 71 ? 6.618 6.594 0.251 1.00 91.75 71 TRP A C 1
ATOM 600 O O . TRP A 1 71 ? 6.848 7.469 1.078 1.00 91.75 71 TRP A O 1
ATOM 610 N N . ARG A 1 72 ? 6.968 6.737 -1.033 1.00 89.50 72 ARG A N 1
ATOM 611 C CA . ARG A 1 72 ? 7.651 7.936 -1.534 1.00 89.50 72 ARG A CA 1
ATOM 612 C C . ARG A 1 72 ? 6.850 9.209 -1.252 1.00 89.50 72 ARG A C 1
ATOM 614 O O . ARG A 1 72 ? 7.445 10.225 -0.908 1.00 89.50 72 ARG A O 1
ATOM 621 N N . ASN A 1 73 ? 5.526 9.174 -1.402 1.00 89.19 73 ASN A N 1
ATOM 622 C CA . ASN A 1 73 ? 4.668 10.315 -1.080 1.00 89.19 73 ASN A CA 1
ATOM 623 C C . ASN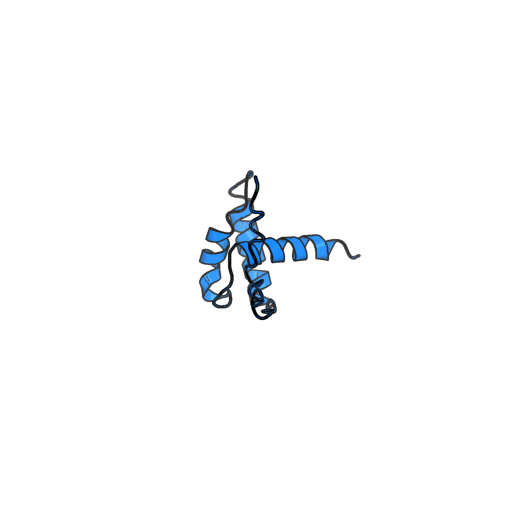 A 1 73 ? 4.606 10.593 0.428 1.00 89.19 73 ASN A C 1
ATOM 625 O O . ASN A 1 73 ? 4.585 11.759 0.798 1.00 89.19 73 ASN A O 1
ATOM 629 N N . ILE A 1 74 ? 4.626 9.565 1.282 1.00 88.19 74 ILE A N 1
ATOM 630 C CA . ILE A 1 74 ? 4.713 9.717 2.743 1.00 88.19 74 ILE A CA 1
ATOM 631 C C . ILE A 1 74 ? 6.051 10.372 3.117 1.00 88.19 74 ILE A C 1
ATOM 633 O O . ILE A 1 74 ? 6.047 11.400 3.784 1.00 88.19 74 ILE A O 1
ATOM 637 N N . CYS A 1 75 ? 7.180 9.871 2.600 1.00 83.44 75 CYS A N 1
ATOM 638 C CA . CYS A 1 75 ? 8.504 10.457 2.845 1.00 83.44 75 CYS A CA 1
ATOM 639 C C . CYS A 1 75 ? 8.624 11.904 2.345 1.00 83.44 75 CYS A C 1
ATOM 641 O O . CYS A 1 75 ? 9.273 12.726 2.982 1.00 83.44 75 CYS A O 1
ATOM 643 N N . LYS A 1 76 ? 8.009 12.226 1.200 1.00 77.00 76 LYS A N 1
ATOM 644 C CA . LYS A 1 76 ? 7.987 13.594 0.653 1.00 77.00 76 LYS A CA 1
ATOM 645 C C . LYS A 1 76 ? 7.001 14.506 1.383 1.00 77.00 76 LYS A C 1
ATOM 647 O O . LYS A 1 76 ? 7.231 15.707 1.451 1.00 77.00 76 LYS A O 1
ATOM 652 N N . GLY A 1 77 ? 5.907 13.956 1.903 1.00 63.50 77 GLY A N 1
ATOM 653 C CA . GLY A 1 77 ? 4.917 14.681 2.699 1.00 63.50 77 GLY A CA 1
ATOM 654 C C . GLY A 1 77 ? 5.486 15.186 4.024 1.00 63.50 77 GLY A C 1
ATOM 655 O O . GLY A 1 77 ? 5.058 16.234 4.491 1.00 63.50 77 GLY A O 1
ATOM 656 N N . SER A 1 78 ? 6.510 14.517 4.563 1.00 54.53 78 SER A N 1
ATOM 657 C CA . SER A 1 78 ? 7.254 14.961 5.749 1.00 54.53 78 SER A CA 1
ATOM 658 C C . SER A 1 78 ? 8.108 16.222 5.535 1.00 54.53 78 SER A C 1
ATOM 660 O O . SER A 1 78 ? 8.616 16.768 6.506 1.00 54.53 78 SER A O 1
ATOM 662 N N . LEU A 1 79 ? 8.288 16.689 4.290 1.00 50.81 79 LEU A N 1
ATOM 663 C CA . LEU A 1 79 ? 9.091 17.874 3.937 1.00 50.81 79 LEU A CA 1
ATOM 664 C C . LEU A 1 79 ? 8.259 19.151 3.729 1.00 50.81 79 LEU A C 1
ATOM 666 O O . LEU A 1 79 ? 8.752 20.121 3.159 1.00 50.81 79 LEU A O 1
ATOM 670 N N . LYS A 1 80 ? 6.999 19.169 4.168 1.00 44.06 80 LYS A N 1
ATOM 671 C CA . LYS A 1 80 ? 6.209 20.403 4.255 1.00 44.06 80 LYS A CA 1
ATOM 672 C C . LYS A 1 80 ? 5.984 20.755 5.722 1.00 44.06 80 LYS A C 1
ATOM 674 O O . LYS A 1 80 ? 4.921 20.466 6.265 1.00 44.06 80 LYS A O 1
ATOM 679 N N . LEU A 1 81 ? 7.027 21.314 6.334 1.00 39.38 81 LEU A N 1
ATOM 680 C CA . LEU A 1 81 ? 6.908 22.233 7.466 1.00 39.38 81 LEU A CA 1
ATOM 681 C C . LEU A 1 81 ? 6.795 23.652 6.909 1.00 39.38 81 LEU A C 1
ATOM 683 O O . LEU A 1 81 ? 7.525 23.936 5.930 1.00 39.38 81 LEU A O 1
#

Secondary structure (DSSP, 8-state):
---------------PPP--PPPHHHHHHHHHHHHHHHTT-SS---HHHHHHHTTTTSPTT--HHHHHHHHHHHHHHTT--

Radius of gyration: 19.1 Å; chains: 1; bounding box: 30×32×64 Å